Protein AF-A0A424P021-F1 (afdb_monomer)

Radius of gyration: 41.44 Å; Cα contacts (8 Å, |Δi|>4): 75; chains: 1; bounding box: 106×102×75 Å

Solvent-accessible surface area (backbone atoms only — not comparable to full-atom values): 10926 Å² total; per-residue (Å²): 113,69,67,60,54,51,52,49,50,52,53,59,68,67,59,71,77,79,71,82,73,80,81,68,77,77,55,67,68,60,51,51,50,50,53,51,49,49,66,68,64,58,68,72,85,75,81,74,66,40,40,77,89,63,58,40,66,68,55,26,58,76,68,74,44,65,64,66,57,39,56,54,50,52,57,38,46,76,70,75,50,71,74,82,47,71,65,60,45,39,65,76,68,68,57,54,72,76,62,39,68,68,47,56,83,32,59,46,80,63,66,80,64,66,60,61,84,70,66,67,82,74,73,84,71,59,73,96,76,50,48,45,70,61,45,39,73,40,90,89,39,46,71,70,58,20,45,49,55,51,49,51,50,54,51,49,52,52,50,54,49,51,48,55,54,66,75,52,74,80,73,84,82,76,134

Mean predicted aligned error: 19.1 Å

Sequence (175 aa):
MVFVVGHFLLFFANQKQQDTTLLRPLPDELVANRDSLLQQSMNKDFIYPFNPNRLSARHAYRLGLPKSLVDTIQSRIAQERYFQTAQEFKEFAGIADQKWQEIMPLLRFPKWQTEQEKRSKRRKKQLNAATAKDLQAVYGIGPVLALGYCLIDKNSMAFWSEISYNTFGGLTRLP

Secondary structure (DSSP, 8-state):
-HHHHHHHHHHHHT-TT----TTPPPPHHHHHHHHHHHHHH--------B-GGG--HHHHHHTT--HHHHHHHHHHHHTT----SHHHHHHHHT--HHHHHHHGGGB---HHHHGGGG--------GGG--HHHHHTSTT--HHHHHHHHHHHHHHHHHHHHHHHHHT-S-----

pLDDT: mean 77.89, std 16.23, range [34.0, 96.5]

Foldseek 3Di:
DVVVVVVVVVVVVVPPDPPPPPDDDDPPVVVVVVVVVVVVPPPPPDDAQDALLQQDCVNCVVLVADSVLNVVSPVCVVVVHGDLDLVVSC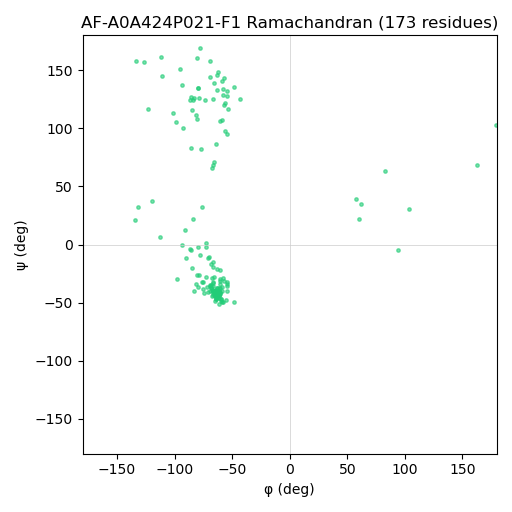VSSVDDPVSSVVNVVSHDDDPVSVVVPPPPPPPPDDQLPDALVNQVVDPPQDSVNSVVSNVVSVVVVVVVVVCVCVVPVDDDDDD

Structure (mmCIF, N/CA/C/O backbone):
data_AF-A0A424P021-F1
#
_entry.id   AF-A0A424P021-F1
#
loop_
_atom_site.group_PDB
_atom_site.id
_atom_site.type_symbol
_atom_site.label_atom_id
_atom_site.label_alt_id
_atom_site.label_comp_id
_atom_site.label_asym_id
_atom_site.label_entity_id
_atom_site.label_seq_id
_atom_site.pdbx_PDB_ins_code
_atom_site.Cartn_x
_atom_site.Cartn_y
_atom_site.Cartn_z
_atom_site.occupancy
_atom_site.B_iso_or_equiv
_atom_site.auth_seq_id
_atom_site.auth_comp_id
_atom_site.auth_asym_id
_atom_site.auth_atom_id
_atom_site.pdbx_PDB_model_num
ATOM 1 N N . MET A 1 1 ? -57.784 -59.424 7.621 1.00 57.25 1 MET A N 1
ATOM 2 C CA . MET A 1 1 ? -57.607 -59.011 9.033 1.00 57.25 1 MET A CA 1
ATOM 3 C C . MET A 1 1 ? -56.296 -59.509 9.646 1.00 57.25 1 MET A C 1
ATOM 5 O O . MET A 1 1 ? -55.598 -58.699 10.232 1.00 57.25 1 MET A O 1
ATOM 9 N N . VAL A 1 2 ? -55.888 -60.772 9.452 1.00 64.75 2 VAL A N 1
ATOM 10 C CA . VAL A 1 2 ? -54.649 -61.340 10.045 1.00 64.75 2 VAL A CA 1
ATOM 11 C C . VAL A 1 2 ? -53.350 -60.652 9.581 1.00 64.75 2 VAL A C 1
ATOM 13 O O . VAL A 1 2 ? -52.481 -60.373 10.400 1.00 64.75 2 VAL A O 1
ATOM 16 N N . PHE A 1 3 ? -53.236 -60.286 8.300 1.00 67.62 3 PHE A N 1
ATOM 17 C CA . PHE A 1 3 ? -52.044 -59.600 7.771 1.00 67.62 3 PHE A CA 1
ATOM 18 C C . PHE A 1 3 ? -51.838 -58.188 8.336 1.00 67.62 3 PHE A C 1
ATOM 20 O O . PHE A 1 3 ? -50.703 -57.775 8.550 1.00 67.62 3 PHE A O 1
ATOM 27 N N . VAL A 1 4 ? -52.922 -57.464 8.630 1.00 72.81 4 VAL A N 1
ATOM 28 C CA . VAL A 1 4 ? -52.849 -56.108 9.200 1.00 72.81 4 VAL A CA 1
ATOM 29 C C . VAL A 1 4 ? -52.378 -56.166 10.650 1.00 72.81 4 VAL A C 1
ATOM 31 O O . VAL A 1 4 ? -51.522 -55.382 11.041 1.00 72.81 4 VAL A O 1
ATOM 34 N N . VAL A 1 5 ? -52.868 -57.145 11.418 1.00 76.62 5 VAL A N 1
ATOM 35 C CA . VAL A 1 5 ? -52.438 -57.382 12.805 1.00 76.62 5 VAL A CA 1
ATOM 36 C C . VAL A 1 5 ? -50.978 -57.837 12.853 1.00 76.62 5 VAL A C 1
ATOM 38 O O . VAL A 1 5 ? -50.222 -57.349 13.684 1.00 76.62 5 VAL A O 1
ATOM 41 N N . GLY A 1 6 ? -50.547 -58.695 11.921 1.00 75.12 6 GLY A N 1
ATOM 42 C CA . GLY A 1 6 ? -49.142 -59.094 11.793 1.00 75.12 6 GLY A CA 1
ATOM 43 C C . GLY A 1 6 ? -48.216 -57.917 11.470 1.00 75.12 6 GLY A C 1
ATOM 44 O O . GLY A 1 6 ? -47.173 -57.767 12.101 1.00 75.12 6 GLY A O 1
ATOM 45 N N . HIS A 1 7 ? -48.622 -57.032 10.554 1.00 70.56 7 HIS A N 1
ATOM 46 C CA . HIS A 1 7 ? -47.853 -55.828 10.228 1.00 70.56 7 HIS A CA 1
ATOM 47 C C . HIS A 1 7 ? -47.811 -54.836 11.400 1.00 70.56 7 HIS A C 1
ATOM 49 O O . HIS A 1 7 ? -46.780 -54.217 11.645 1.00 70.56 7 HIS A O 1
ATOM 55 N N . PHE A 1 8 ? -48.903 -54.732 12.166 1.00 76.06 8 PHE A N 1
ATOM 56 C CA . PHE A 1 8 ? -48.953 -53.946 13.400 1.00 76.06 8 PHE A CA 1
ATOM 57 C C . PHE A 1 8 ? -48.021 -54.515 14.476 1.00 76.06 8 PHE A C 1
ATOM 59 O O . PHE A 1 8 ? -47.268 -53.771 15.092 1.00 76.06 8 PHE A O 1
ATOM 66 N N . LEU A 1 9 ? -48.012 -55.834 14.677 1.00 76.19 9 LEU A N 1
ATOM 67 C CA . LEU A 1 9 ? -47.133 -56.489 15.648 1.00 76.19 9 LEU A CA 1
ATOM 68 C C . LEU A 1 9 ? -45.657 -56.377 15.258 1.00 76.19 9 LEU A C 1
ATOM 70 O O . LEU A 1 9 ? -44.831 -56.125 16.128 1.00 76.19 9 LEU A O 1
ATOM 74 N N . LEU A 1 10 ? -45.319 -56.491 13.969 1.00 72.50 10 LEU A N 1
ATOM 75 C CA . LEU A 1 10 ? -43.957 -56.249 13.480 1.00 72.50 10 LEU A CA 1
ATOM 76 C C . LEU A 1 10 ? -43.547 -54.783 13.638 1.00 72.50 10 LEU A C 1
ATOM 78 O O . LEU A 1 10 ? -42.422 -54.507 14.044 1.00 72.50 10 LEU A O 1
ATOM 82 N N . PHE A 1 11 ? -44.460 -53.848 13.377 1.00 75.12 11 PHE A N 1
ATOM 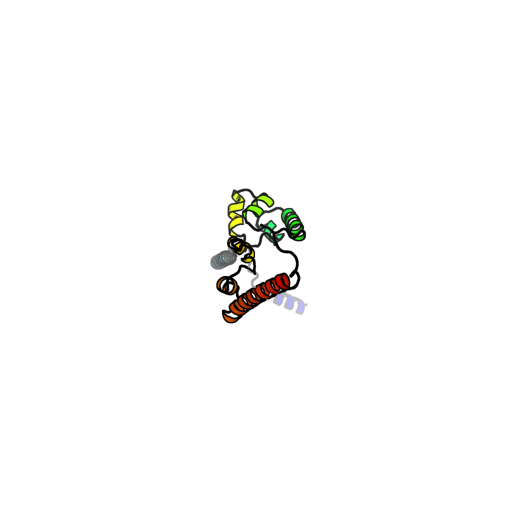83 C CA . PHE A 1 11 ? -44.220 -52.423 13.585 1.00 75.12 11 PHE A CA 1
ATOM 84 C C . PHE A 1 11 ? -43.949 -52.104 15.064 1.00 75.12 11 PHE A C 1
ATOM 86 O O . PHE A 1 11 ? -42.983 -51.413 15.366 1.00 75.12 11 PHE A O 1
ATOM 93 N N . PHE A 1 12 ? -44.727 -52.666 15.997 1.00 69.50 12 PHE A N 1
ATOM 94 C CA . PHE A 1 12 ? -44.524 -52.470 17.438 1.00 69.50 12 PHE A CA 1
ATOM 95 C C . PHE A 1 12 ? -43.342 -53.264 18.016 1.00 69.50 12 PHE A C 1
ATOM 97 O O . PHE A 1 12 ? -42.668 -52.773 18.916 1.00 69.50 12 PHE A O 1
ATOM 104 N N . ALA A 1 13 ? -43.031 -54.451 17.492 1.00 69.75 13 ALA A N 1
ATOM 105 C CA . ALA A 1 13 ? -41.835 -55.199 17.889 1.00 69.75 13 ALA A CA 1
ATOM 106 C C . ALA A 1 13 ? -40.539 -54.497 17.440 1.00 69.75 13 ALA A C 1
ATOM 108 O O . ALA A 1 13 ? -39.518 -54.607 18.116 1.00 69.75 13 ALA A O 1
ATOM 109 N N . ASN A 1 14 ? -40.596 -53.741 16.336 1.00 61.72 14 ASN A N 1
ATOM 110 C CA . ASN A 1 14 ? -39.493 -52.925 15.821 1.00 61.72 14 ASN A CA 1
ATOM 111 C C . ASN A 1 14 ? -39.430 -51.515 16.457 1.00 61.72 14 ASN A C 1
ATOM 113 O O . ASN A 1 14 ? -38.484 -50.772 16.237 1.00 61.72 14 ASN A O 1
ATOM 117 N N . GLN A 1 15 ? -40.394 -51.148 17.308 1.00 59.38 15 GLN A N 1
ATOM 118 C CA . GLN A 1 15 ? -40.391 -49.901 18.094 1.00 59.38 15 GLN A CA 1
ATOM 119 C C . GLN A 1 15 ? -39.578 -50.025 19.399 1.00 59.38 15 GLN A C 1
ATOM 121 O O . GLN A 1 15 ? -39.806 -49.287 20.360 1.00 59.38 15 GLN A O 1
ATOM 126 N N . LYS A 1 16 ? -38.633 -50.972 19.489 1.00 55.97 16 LYS A N 1
ATOM 127 C CA . LYS A 1 16 ? -37.748 -51.067 20.653 1.00 55.97 16 LYS A CA 1
ATOM 128 C C . LYS A 1 16 ? -36.558 -50.120 20.463 1.00 55.97 16 LYS A C 1
ATOM 130 O O . LYS A 1 16 ? -35.737 -50.330 19.581 1.00 55.97 16 LYS A O 1
ATOM 135 N N . GLN A 1 17 ? -36.496 -49.127 21.356 1.00 57.41 17 GLN A N 1
ATOM 136 C CA . GLN A 1 17 ? -35.503 -48.050 21.508 1.00 57.41 17 GLN A CA 1
ATOM 137 C C . GLN A 1 17 ? -35.677 -46.818 20.609 1.00 57.41 17 GLN A C 1
ATOM 139 O O . GLN A 1 17 ? -34.770 -46.404 19.895 1.00 57.41 17 GLN A O 1
ATOM 144 N N . GLN A 1 18 ? -36.793 -46.112 20.781 1.00 48.47 18 GLN A N 1
ATOM 145 C CA . GLN A 1 18 ? -36.673 -44.659 20.901 1.00 48.47 18 GLN A CA 1
ATOM 146 C C . GLN A 1 18 ? -36.391 -44.347 22.369 1.00 48.47 18 GLN A C 1
ATOM 148 O O . GLN A 1 18 ? -37.304 -44.081 23.148 1.00 48.47 18 GLN A O 1
ATOM 153 N N . ASP A 1 19 ? -35.119 -44.449 22.764 1.00 52.53 19 ASP A N 1
ATOM 154 C CA . ASP A 1 19 ? -34.691 -43.858 24.026 1.00 52.53 19 ASP A CA 1
ATOM 155 C C . ASP A 1 19 ? -35.048 -42.371 23.959 1.00 52.53 19 ASP A C 1
ATOM 157 O O . ASP A 1 19 ? -34.640 -41.641 23.053 1.00 52.53 19 ASP A O 1
ATOM 161 N N . THR A 1 20 ? -35.850 -41.918 24.916 1.00 53.28 20 THR A N 1
ATOM 162 C CA . THR A 1 20 ? -36.103 -40.509 25.203 1.00 53.28 20 THR A CA 1
ATOM 163 C C . THR A 1 20 ? -34.806 -39.871 25.706 1.00 53.28 20 THR A C 1
ATOM 165 O O . THR A 1 20 ? -34.653 -39.549 26.878 1.00 53.28 20 THR A O 1
ATOM 168 N N . THR A 1 21 ? -33.835 -39.698 24.812 1.00 53.44 21 THR A N 1
ATOM 169 C CA . THR A 1 21 ? -32.571 -38.971 25.005 1.00 53.44 21 THR A CA 1
ATOM 170 C C . THR A 1 21 ? -32.781 -37.456 24.956 1.00 53.44 21 THR A C 1
ATOM 172 O O . THR A 1 21 ? -31.923 -36.705 24.504 1.00 53.44 21 THR A O 1
ATOM 175 N N . LEU A 1 22 ? -33.936 -36.971 25.401 1.00 54.78 22 LEU A N 1
ATOM 176 C CA . LEU A 1 22 ? -34.172 -35.544 25.547 1.00 54.78 22 LEU A CA 1
ATOM 177 C C . LEU A 1 22 ? -33.799 -35.193 26.988 1.00 54.78 22 LEU A C 1
ATOM 179 O O . LEU A 1 22 ? -34.586 -35.453 27.889 1.00 54.78 22 LEU A O 1
ATOM 183 N N . LEU A 1 23 ? -32.590 -34.631 27.163 1.00 61.16 23 LEU A N 1
ATOM 184 C CA . LEU A 1 23 ? -31.944 -34.157 28.409 1.00 61.16 23 LEU A CA 1
ATOM 185 C C . LEU A 1 23 ? -30.843 -35.047 29.031 1.00 61.16 23 LEU A C 1
ATOM 187 O O . LEU A 1 23 ? -30.622 -34.983 30.239 1.00 61.16 23 LEU A O 1
ATOM 191 N N . ARG A 1 24 ? -30.070 -35.817 28.251 1.00 67.44 24 ARG A N 1
ATOM 192 C CA . ARG A 1 24 ? -28.712 -36.170 28.719 1.00 67.44 24 ARG A CA 1
ATOM 193 C C . ARG A 1 24 ? -27.764 -35.011 28.385 1.00 67.44 24 ARG A C 1
ATOM 195 O O . ARG A 1 24 ? -27.749 -34.603 27.221 1.00 67.44 24 ARG A O 1
ATOM 202 N N . PRO A 1 25 ? -27.007 -34.460 29.356 1.00 72.50 25 PRO A N 1
ATOM 203 C CA . PRO A 1 25 ? -25.930 -33.537 29.030 1.00 72.50 25 PRO A CA 1
ATOM 204 C C . PRO A 1 25 ? -24.956 -34.243 28.084 1.00 72.50 25 PRO A C 1
ATOM 206 O O . PRO A 1 25 ? -24.762 -35.459 28.171 1.00 72.50 25 PRO A O 1
ATOM 209 N N . LEU A 1 26 ? -24.413 -33.484 27.133 1.00 80.56 26 LEU A N 1
ATOM 210 C CA . LEU A 1 26 ? -23.446 -34.007 26.177 1.00 80.56 26 LEU A CA 1
ATOM 211 C C . LEU A 1 26 ? -22.288 -34.653 26.967 1.00 80.56 26 LEU A C 1
ATOM 213 O O . LEU A 1 26 ? -21.807 -34.014 27.900 1.00 80.56 26 LEU A O 1
ATOM 217 N N . PRO A 1 27 ? -21.851 -35.881 26.631 1.00 88.56 27 PRO A N 1
ATOM 218 C CA . PRO A 1 27 ? -20.701 -36.511 27.270 1.00 88.56 27 PRO A CA 1
ATOM 219 C C . PRO A 1 27 ? -19.501 -35.563 27.320 1.00 88.56 27 PRO A C 1
ATOM 221 O O . PRO A 1 27 ? -19.183 -34.937 26.305 1.00 88.56 27 PRO A O 1
ATOM 224 N N . ASP A 1 28 ? -18.822 -35.495 28.465 1.00 88.94 28 ASP A N 1
ATOM 225 C CA . ASP A 1 28 ? -17.702 -34.569 28.689 1.00 88.94 28 ASP A CA 1
ATOM 226 C C . ASP A 1 28 ? -16.605 -34.718 27.624 1.00 88.94 28 ASP A C 1
ATOM 228 O O . ASP A 1 28 ? -16.029 -33.732 27.174 1.00 88.94 28 ASP A O 1
ATOM 232 N N . GLU A 1 29 ? -16.381 -35.939 27.133 1.00 88.56 29 GLU A N 1
ATOM 233 C CA . GLU A 1 29 ? -15.449 -36.227 26.038 1.00 88.56 29 GLU A CA 1
ATOM 234 C C . GLU A 1 29 ? -15.847 -35.543 24.721 1.00 88.56 29 GLU A C 1
ATOM 236 O O . GLU A 1 29 ? -14.996 -35.030 23.996 1.00 88.56 29 GLU A O 1
ATOM 241 N N . LEU A 1 30 ? -17.142 -35.501 24.397 1.00 86.62 30 LEU A N 1
ATOM 242 C CA . LEU A 1 30 ? -17.636 -34.835 23.189 1.00 86.62 30 LEU A CA 1
ATOM 243 C C . LEU A 1 30 ? -17.554 -33.313 23.318 1.00 86.62 30 LEU A C 1
ATOM 245 O O . LEU A 1 30 ? -17.234 -32.641 22.336 1.00 86.62 30 LEU A O 1
ATOM 249 N N . VAL A 1 31 ? -17.802 -32.776 24.516 1.00 89.25 31 VAL A N 1
ATOM 250 C CA . VAL A 1 31 ? -17.616 -31.346 24.804 1.00 89.25 31 VAL A CA 1
ATOM 251 C C . VAL A 1 31 ? -16.138 -30.976 24.683 1.00 89.25 31 VAL A C 1
ATOM 253 O O . VAL A 1 31 ? -15.806 -30.064 23.932 1.00 89.25 31 VAL A O 1
ATOM 256 N N . ALA A 1 32 ? -15.242 -31.745 25.303 1.00 92.00 32 ALA A N 1
ATOM 257 C CA . ALA A 1 32 ? -13.800 -31.523 25.234 1.00 92.00 32 ALA A CA 1
ATOM 258 C C . ALA A 1 32 ? -13.254 -31.618 23.799 1.00 92.00 32 ALA A C 1
ATOM 260 O O . ALA A 1 32 ? -12.444 -30.789 23.388 1.00 92.00 32 ALA A O 1
ATOM 261 N N . ASN A 1 33 ? -13.729 -32.584 23.006 1.00 91.50 33 ASN A N 1
ATOM 262 C CA . ASN A 1 33 ? -13.355 -32.705 21.596 1.00 91.50 33 ASN A CA 1
ATOM 263 C C . ASN A 1 33 ? -13.852 -31.515 20.768 1.00 91.50 33 ASN A C 1
ATOM 265 O O . ASN A 1 33 ? -13.103 -30.977 19.953 1.00 91.50 33 ASN A O 1
ATOM 269 N N . ARG A 1 34 ? -15.096 -31.071 20.985 1.00 86.94 34 ARG A N 1
ATOM 270 C CA . ARG A 1 34 ? -15.633 -29.866 20.340 1.00 86.94 34 ARG A CA 1
ATOM 271 C C . ARG A 1 34 ? -14.791 -28.643 20.692 1.00 86.94 34 ARG A C 1
ATOM 273 O O . ARG A 1 34 ? -14.435 -27.883 19.796 1.00 86.94 34 ARG A O 1
ATOM 280 N N . ASP A 1 35 ? -14.472 -28.466 21.967 1.00 87.81 35 ASP A N 1
ATOM 281 C CA . ASP A 1 35 ? -13.718 -27.315 22.451 1.00 87.81 35 ASP A CA 1
ATOM 282 C C . ASP A 1 35 ? -12.279 -27.331 21.925 1.00 87.81 35 ASP A C 1
ATOM 284 O O . ASP A 1 35 ? -11.787 -26.301 21.468 1.00 87.81 35 ASP A O 1
ATOM 288 N N . SER A 1 36 ? -11.640 -28.505 21.873 1.00 88.50 36 SER A N 1
ATOM 289 C CA . SER A 1 36 ? -10.319 -28.699 21.264 1.00 88.50 36 SER A CA 1
ATOM 290 C C . SER A 1 36 ? -10.319 -28.357 19.771 1.00 88.50 36 SER A C 1
ATOM 292 O O . SER A 1 36 ? -9.467 -27.593 19.310 1.00 88.50 36 SER A O 1
ATOM 294 N N . LEU A 1 37 ? -11.319 -28.836 19.022 1.00 84.75 37 LEU A N 1
ATOM 295 C CA . LEU A 1 37 ? -11.471 -28.524 17.601 1.00 84.75 37 LEU A CA 1
ATOM 296 C C . LEU A 1 37 ? -11.742 -27.041 17.371 1.00 84.75 37 LEU A C 1
ATOM 298 O O . LEU A 1 37 ? -11.170 -26.470 16.449 1.00 84.75 37 LEU A O 1
ATOM 302 N N . LEU A 1 38 ? -12.558 -26.400 18.213 1.00 83.12 38 LEU A N 1
ATOM 303 C CA . LEU A 1 38 ? -12.784 -24.957 18.155 1.00 83.12 38 LEU A CA 1
ATOM 304 C C . LEU A 1 38 ? -11.484 -24.192 18.407 1.00 83.12 38 LEU A C 1
ATOM 306 O O . LEU A 1 38 ? -11.184 -23.262 17.665 1.00 83.12 38 LEU A O 1
ATOM 310 N N . GLN A 1 39 ? -10.680 -24.614 19.385 1.00 80.19 39 GLN A N 1
ATOM 311 C CA . GLN A 1 39 ? -9.372 -24.022 19.677 1.00 80.19 39 GLN A CA 1
ATOM 312 C C . GLN A 1 39 ? -8.387 -24.174 18.511 1.00 80.19 39 GLN A C 1
ATOM 314 O O . GLN A 1 39 ? -7.636 -23.244 18.221 1.00 80.19 39 GLN A O 1
ATOM 319 N N . GLN A 1 40 ? -8.420 -25.310 17.810 1.00 75.56 40 GLN A N 1
ATOM 320 C CA . GLN A 1 40 ? -7.613 -25.557 16.612 1.00 75.56 40 GLN A CA 1
ATOM 321 C C . GLN A 1 40 ? -8.156 -24.836 15.367 1.00 75.56 40 GLN A C 1
ATOM 323 O O . GLN A 1 40 ? -7.378 -24.430 14.506 1.00 75.56 40 GLN A O 1
ATOM 328 N N . SER A 1 41 ? -9.477 -24.653 15.263 1.00 65.06 41 SER A N 1
ATOM 329 C CA . SER A 1 41 ? -10.147 -24.022 14.119 1.00 65.06 41 SER A CA 1
ATOM 330 C C . SER A 1 41 ? -10.225 -22.504 14.209 1.00 65.06 41 SER A C 1
ATOM 332 O O . SER A 1 41 ? -10.692 -21.871 13.261 1.00 65.06 41 SER A O 1
ATOM 334 N N . MET A 1 42 ? -9.765 -21.903 15.313 1.00 62.12 42 MET A N 1
ATOM 335 C CA . MET A 1 42 ? -9.445 -20.477 15.375 1.00 62.12 42 MET A CA 1
ATOM 336 C C . MET A 1 42 ? -8.233 -20.222 14.472 1.00 62.12 42 MET A C 1
ATOM 338 O O . MET A 1 42 ? -7.132 -19.919 14.931 1.00 62.12 42 MET A O 1
ATOM 342 N N . ASN A 1 43 ? -8.430 -20.366 13.160 1.00 62.94 43 ASN A N 1
ATOM 343 C CA . ASN A 1 43 ? -7.553 -19.806 12.153 1.00 62.94 43 ASN A CA 1
ATOM 344 C C . ASN A 1 43 ? -7.507 -18.317 12.453 1.00 62.94 43 ASN A C 1
ATOM 346 O O . ASN A 1 43 ? -8.433 -17.575 12.136 1.00 62.94 43 ASN A O 1
ATOM 350 N N . LYS A 1 44 ? -6.458 -17.903 13.160 1.00 66.00 44 LYS A N 1
ATOM 351 C CA . LYS A 1 44 ? -6.233 -16.509 13.494 1.00 66.00 44 LYS A CA 1
ATOM 352 C C . LYS A 1 44 ? -6.273 -15.756 12.175 1.00 66.00 44 LYS A C 1
ATOM 354 O O . LYS A 1 44 ? -5.473 -16.043 11.288 1.00 66.00 44 LYS A O 1
ATOM 359 N N . ASP A 1 45 ? -7.242 -14.861 12.022 1.00 69.75 45 ASP A N 1
ATOM 360 C CA . ASP A 1 45 ? -7.463 -14.136 10.777 1.00 69.75 45 ASP A CA 1
ATOM 361 C C . ASP A 1 45 ? -6.255 -13.242 10.479 1.00 69.75 45 ASP A C 1
ATOM 363 O O . ASP A 1 45 ? -6.215 -12.059 10.815 1.00 69.75 45 ASP A O 1
ATOM 367 N N . PHE A 1 46 ? -5.237 -13.793 9.820 1.00 79.75 46 PHE A N 1
ATOM 368 C CA . PHE A 1 46 ? -4.025 -13.061 9.487 1.00 79.75 46 PHE A CA 1
ATOM 369 C C . PHE A 1 46 ? -4.321 -12.080 8.356 1.00 79.75 46 PHE A C 1
ATOM 371 O O . PHE A 1 46 ? -4.848 -12.441 7.295 1.00 79.75 46 PHE A O 1
ATOM 378 N N . ILE A 1 47 ? -4.036 -10.799 8.585 1.00 86.62 47 ILE A N 1
ATOM 379 C CA . ILE A 1 47 ? -4.026 -9.806 7.514 1.00 86.62 47 ILE A CA 1
ATOM 380 C C . ILE A 1 47 ? -2.674 -9.935 6.826 1.00 86.62 47 ILE A C 1
ATOM 382 O O . ILE A 1 47 ? -1.636 -9.648 7.415 1.00 86.62 47 ILE A O 1
ATOM 386 N N . TYR A 1 48 ? -2.684 -10.420 5.586 1.00 88.62 48 TYR A N 1
ATOM 387 C CA . TYR A 1 48 ? -1.454 -10.517 4.816 1.00 88.62 48 TYR A CA 1
ATOM 388 C C . TYR A 1 48 ? -0.943 -9.123 4.452 1.00 88.62 48 TYR A C 1
ATOM 390 O O . TYR A 1 48 ? -1.748 -8.243 4.127 1.00 88.62 48 TYR A O 1
ATOM 39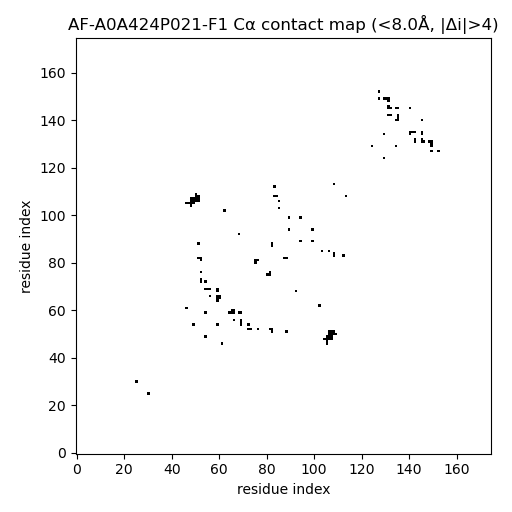8 N N . PRO A 1 49 ? 0.385 -8.931 4.443 1.00 92.19 49 PRO A N 1
ATOM 399 C CA . PRO A 1 49 ? 0.961 -7.683 3.993 1.00 92.19 49 PRO A CA 1
ATOM 400 C C . PRO A 1 49 ? 0.562 -7.373 2.544 1.00 92.19 49 PRO A C 1
ATOM 402 O O . PRO A 1 49 ? 0.528 -8.269 1.696 1.00 92.19 49 PRO A O 1
ATOM 405 N N . PHE A 1 50 ? 0.280 -6.108 2.247 1.00 93.50 50 PHE A N 1
ATOM 406 C CA . PHE A 1 50 ? -0.285 -5.671 0.973 1.00 93.50 50 PHE A CA 1
ATOM 407 C C . PHE A 1 50 ? 0.455 -4.457 0.408 1.00 93.50 50 PHE A C 1
ATOM 409 O O . PHE A 1 50 ? 1.114 -3.703 1.119 1.00 93.50 50 PHE A O 1
ATOM 416 N N . ASN A 1 51 ? 0.332 -4.264 -0.904 1.00 94.44 51 ASN A N 1
ATOM 417 C CA . ASN A 1 51 ? 0.832 -3.068 -1.572 1.00 94.44 51 ASN A CA 1
ATOM 418 C C . ASN A 1 51 ? -0.248 -1.970 -1.513 1.00 94.44 51 ASN A C 1
ATOM 420 O O . ASN A 1 51 ? -1.360 -2.227 -1.985 1.00 94.44 51 ASN A O 1
ATOM 424 N N . PRO A 1 52 ? 0.040 -0.762 -0.989 1.00 94.38 52 PRO A N 1
ATOM 425 C CA . PRO A 1 52 ? -0.940 0.326 -0.903 1.00 94.38 52 PRO A CA 1
ATOM 426 C C . PRO A 1 52 ? -1.477 0.769 -2.271 1.00 94.38 52 PRO A C 1
ATOM 428 O O . PRO A 1 52 ? -2.656 1.091 -2.389 1.00 94.38 52 PRO A O 1
ATOM 431 N N . ASN A 1 53 ? -0.670 0.672 -3.334 1.00 95.00 53 ASN A N 1
ATOM 432 C CA . ASN A 1 53 ? -1.105 0.907 -4.718 1.00 95.00 53 ASN A CA 1
ATOM 433 C C . ASN A 1 53 ? -1.997 -0.224 -5.272 1.00 95.00 53 ASN A C 1
ATOM 435 O O . ASN A 1 53 ? -2.367 -0.219 -6.437 1.00 95.00 53 ASN A O 1
ATOM 439 N N . ARG A 1 54 ? -2.305 -1.257 -4.485 1.00 93.81 54 ARG A N 1
ATOM 440 C CA . ARG A 1 54 ? -3.208 -2.359 -4.855 1.00 93.81 54 ARG A CA 1
ATOM 441 C C . ARG A 1 54 ? -4.227 -2.615 -3.743 1.00 93.81 54 ARG A C 1
ATOM 443 O O . ARG A 1 54 ? -4.624 -3.760 -3.503 1.00 93.81 54 ARG A O 1
ATOM 450 N N . LEU A 1 55 ? -4.621 -1.558 -3.027 1.00 94.38 55 LEU A N 1
ATOM 451 C CA . LEU A 1 55 ? -5.658 -1.644 -2.004 1.00 94.38 55 LEU A CA 1
ATOM 452 C C . LEU A 1 55 ? -6.953 -2.169 -2.647 1.00 94.38 55 LEU A C 1
ATOM 454 O O . LEU A 1 55 ? -7.394 -1.672 -3.677 1.00 94.38 55 LEU A O 1
ATOM 458 N N . SER A 1 56 ? -7.540 -3.207 -2.052 1.00 93.69 56 SER A N 1
ATOM 459 C CA . SER A 1 56 ? -8.784 -3.822 -2.528 1.00 93.69 56 SER A CA 1
ATOM 460 C C . SER A 1 56 ? -9.903 -3.544 -1.533 1.00 93.69 56 SER A C 1
ATOM 462 O O . SER A 1 56 ? -9.626 -3.284 -0.360 1.00 93.69 56 SER A O 1
ATOM 464 N N . ALA A 1 57 ? -11.162 -3.682 -1.955 1.00 94.06 57 ALA A N 1
ATOM 465 C CA . ALA A 1 57 ? -12.311 -3.561 -1.053 1.00 94.06 57 ALA A CA 1
ATOM 466 C C . ALA A 1 57 ? -12.202 -4.501 0.162 1.00 94.06 57 ALA A C 1
ATOM 468 O O . ALA A 1 57 ? -12.534 -4.111 1.278 1.00 94.06 57 ALA A O 1
ATOM 469 N N . ARG A 1 58 ? -11.648 -5.708 -0.026 1.00 92.75 58 ARG A N 1
ATOM 470 C CA . ARG A 1 58 ? -11.387 -6.655 1.067 1.00 92.75 58 ARG A CA 1
ATOM 471 C C . ARG A 1 58 ? -10.317 -6.148 2.035 1.00 92.75 58 ARG A C 1
ATOM 473 O O . ARG A 1 58 ? -10.467 -6.334 3.237 1.00 92.75 58 ARG A O 1
ATOM 480 N N . HIS A 1 59 ? -9.247 -5.522 1.539 1.00 93.31 59 HIS A N 1
ATOM 481 C CA . HIS A 1 59 ? -8.237 -4.898 2.403 1.00 93.31 59 HIS A CA 1
ATOM 482 C C . HIS A 1 59 ? -8.853 -3.743 3.200 1.00 93.31 59 HIS A C 1
ATOM 484 O O . HIS A 1 59 ? -8.691 -3.697 4.413 1.00 93.31 59 HIS A O 1
ATOM 490 N N . ALA A 1 60 ? -9.615 -2.867 2.538 1.00 93.25 60 ALA A N 1
ATOM 491 C CA . ALA A 1 60 ? -10.275 -1.743 3.192 1.00 93.25 60 ALA A CA 1
ATOM 492 C C . ALA A 1 60 ? -11.249 -2.206 4.287 1.00 93.25 60 ALA A C 1
ATOM 494 O O . ALA A 1 60 ? -11.161 -1.729 5.413 1.00 93.25 60 ALA A O 1
ATOM 495 N N . TYR A 1 61 ? -12.091 -3.203 3.996 1.00 93.12 61 TYR A N 1
ATOM 496 C CA . TYR A 1 61 ? -13.006 -3.791 4.975 1.00 93.12 61 TYR A CA 1
ATOM 497 C C . TYR A 1 61 ? -12.267 -4.355 6.197 1.00 93.12 61 TYR A C 1
ATOM 499 O O . TYR A 1 61 ? -12.591 -4.003 7.327 1.00 93.12 61 TYR A O 1
ATOM 507 N N . ARG A 1 62 ? -11.221 -5.166 5.982 1.00 91.31 62 ARG A N 1
ATOM 508 C CA . ARG A 1 62 ? -10.453 -5.781 7.082 1.00 91.31 62 ARG A CA 1
ATOM 509 C C . ARG A 1 62 ? -9.681 -4.774 7.935 1.00 91.31 62 ARG A C 1
ATOM 511 O O . ARG A 1 62 ? -9.438 -5.050 9.101 1.00 91.31 62 ARG A O 1
ATOM 518 N N . LEU A 1 63 ? -9.291 -3.636 7.365 1.00 91.69 63 LEU A N 1
ATOM 519 C CA . LEU A 1 63 ? -8.569 -2.567 8.065 1.00 91.69 63 LEU A CA 1
ATOM 520 C C . LEU A 1 63 ? -9.512 -1.490 8.635 1.00 91.69 63 LEU A C 1
ATOM 522 O O . 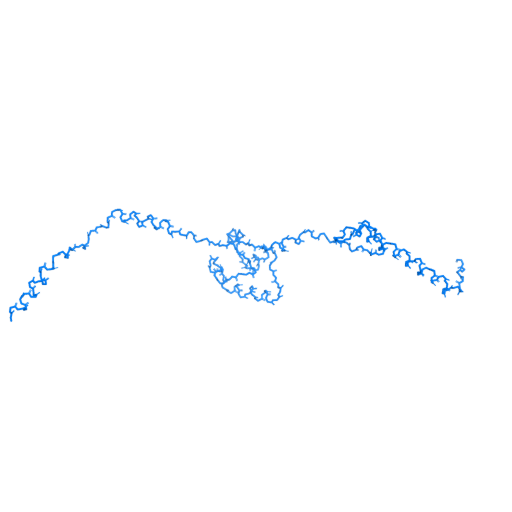LEU A 1 63 ? -9.055 -0.511 9.226 1.00 91.69 63 LEU A O 1
ATOM 526 N N . GLY A 1 64 ? -10.828 -1.624 8.432 1.00 91.62 64 GLY A N 1
ATOM 527 C CA . GLY A 1 64 ? -11.810 -0.603 8.797 1.00 91.62 64 GLY A CA 1
ATOM 528 C C . GLY A 1 64 ? -11.532 0.745 8.122 1.00 91.62 64 GLY A C 1
ATOM 529 O O . GLY A 1 64 ? -11.617 1.787 8.774 1.00 91.62 64 GLY A O 1
ATOM 530 N N . LEU A 1 65 ? -11.111 0.715 6.858 1.00 92.25 65 LEU A N 1
ATOM 531 C CA . LEU A 1 65 ? -10.930 1.884 6.000 1.00 92.25 65 LEU A CA 1
ATOM 532 C C . LEU A 1 65 ? -1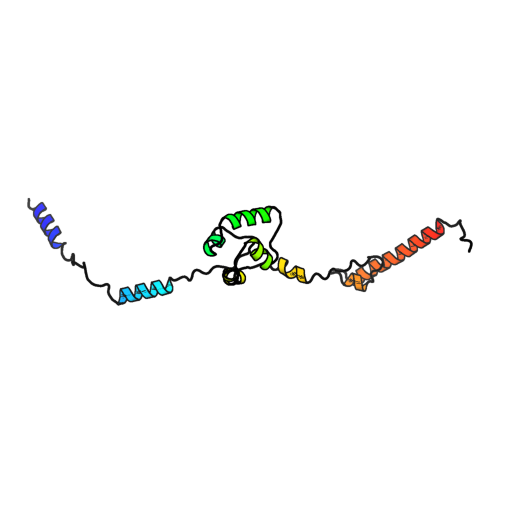2.189 2.095 5.144 1.00 92.25 65 LEU A C 1
ATOM 534 O O . LEU A 1 65 ? -12.869 1.123 4.799 1.00 92.25 65 LEU A O 1
ATOM 538 N N . PRO A 1 66 ? -12.506 3.342 4.760 1.00 93.88 66 PRO A N 1
ATOM 539 C CA . PRO A 1 66 ? -13.675 3.614 3.938 1.00 93.88 66 PRO A CA 1
ATOM 540 C C . PRO A 1 66 ? -13.522 2.988 2.549 1.00 93.88 66 PRO A C 1
ATOM 542 O O . PRO A 1 66 ? -12.461 3.060 1.931 1.00 93.88 66 PRO A O 1
ATOM 545 N N . LYS A 1 67 ? -14.604 2.398 2.027 1.00 93.69 67 LYS A N 1
ATOM 546 C CA . LYS A 1 67 ? -14.607 1.786 0.687 1.00 93.69 67 LYS A CA 1
ATOM 547 C C . LYS A 1 67 ? -14.246 2.801 -0.405 1.00 93.69 67 LYS A C 1
ATOM 549 O O . LYS A 1 67 ? -13.508 2.448 -1.316 1.00 93.69 67 LYS A O 1
ATOM 554 N N . SER A 1 68 ? -14.689 4.052 -0.262 1.00 95.12 68 SER A N 1
ATOM 555 C CA . SER 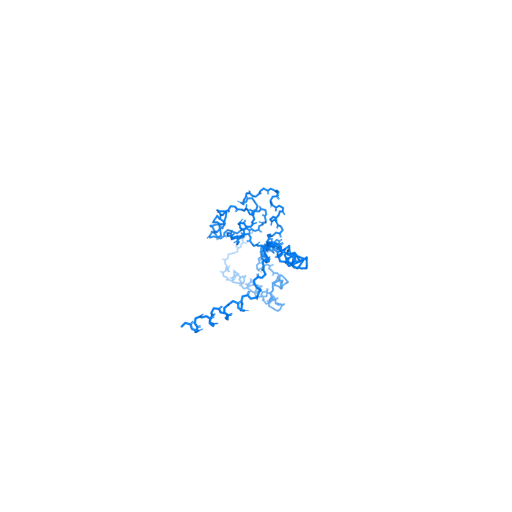A 1 68 ? -14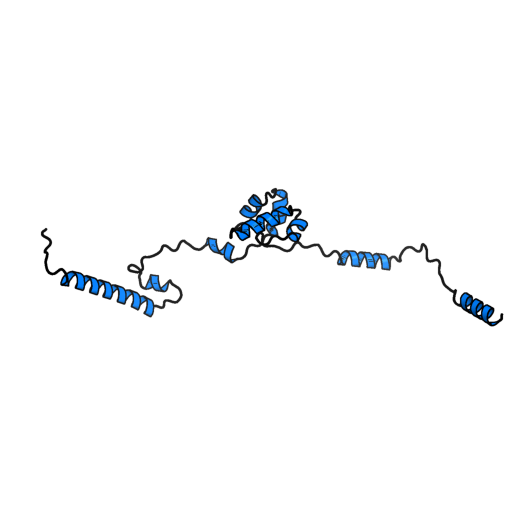.390 5.148 -1.196 1.00 95.12 68 SER A CA 1
ATOM 556 C C . SER A 1 68 ? -12.892 5.411 -1.368 1.00 95.12 68 SER A C 1
ATOM 558 O O . SER A 1 68 ? -12.470 5.811 -2.447 1.00 95.12 68 SER A O 1
ATOM 560 N N . LEU A 1 69 ? -12.064 5.127 -0.353 1.00 95.75 69 LEU A N 1
ATOM 561 C CA . LEU A 1 69 ? -10.609 5.258 -0.459 1.00 95.75 69 LEU A CA 1
ATOM 562 C C . LEU A 1 69 ? -10.036 4.353 -1.558 1.00 95.75 69 LEU A C 1
ATOM 564 O O . LEU A 1 69 ? -9.074 4.732 -2.221 1.00 95.75 69 LEU A O 1
ATOM 568 N N . VAL A 1 70 ? -10.627 3.173 -1.771 1.00 96.38 70 VAL A N 1
ATOM 569 C CA . VAL A 1 70 ? -10.197 2.247 -2.827 1.00 96.38 70 VAL A CA 1
ATOM 570 C C . VAL A 1 70 ? -10.391 2.882 -4.202 1.00 96.38 70 VAL A C 1
ATOM 572 O O . VAL A 1 70 ? -9.470 2.848 -5.017 1.00 96.38 70 VAL A O 1
ATOM 575 N N . ASP A 1 71 ? -11.538 3.517 -4.427 1.00 96.19 71 ASP A N 1
ATOM 576 C CA . ASP A 1 71 ? -11.873 4.159 -5.700 1.00 96.19 71 ASP A CA 1
ATOM 577 C C . ASP A 1 71 ? -10.966 5.375 -5.963 1.00 96.19 71 ASP A C 1
ATOM 579 O O . ASP A 1 71 ? -10.459 5.565 -7.075 1.00 96.19 71 ASP A O 1
ATOM 583 N N . THR A 1 72 ? -10.661 6.163 -4.924 1.00 96.25 72 THR A N 1
ATOM 584 C CA . THR A 1 72 ? -9.729 7.297 -5.030 1.00 96.25 72 THR A CA 1
ATOM 585 C C . THR A 1 72 ? -8.306 6.833 -5.357 1.00 96.25 72 THR A C 1
ATOM 587 O O . THR A 1 72 ? -7.630 7.435 -6.193 1.00 96.25 72 THR A O 1
ATOM 590 N N . ILE A 1 73 ? -7.841 5.741 -4.740 1.00 96.38 73 ILE A N 1
ATOM 591 C CA . ILE A 1 73 ? -6.521 5.161 -5.029 1.00 96.38 73 ILE A CA 1
ATOM 592 C C . ILE A 1 73 ? -6.465 4.634 -6.465 1.00 96.38 73 ILE A C 1
ATOM 594 O O . ILE A 1 73 ? -5.490 4.894 -7.167 1.00 96.38 73 ILE A O 1
ATOM 598 N N . GLN A 1 74 ? -7.505 3.937 -6.926 1.00 95.69 74 GLN A N 1
ATOM 599 C CA . GLN A 1 74 ? -7.580 3.455 -8.308 1.00 95.69 74 GLN A CA 1
ATOM 600 C C . GLN A 1 74 ? -7.540 4.610 -9.312 1.00 95.69 74 GLN A C 1
ATOM 602 O O . GLN A 1 74 ? -6.787 4.550 -10.282 1.00 95.69 74 GLN A O 1
ATOM 607 N N . SER A 1 75 ? -8.266 5.695 -9.034 1.00 96.38 75 SER A N 1
ATOM 608 C CA . SER A 1 75 ? -8.251 6.908 -9.860 1.00 96.38 75 SER A CA 1
ATOM 609 C C . SER A 1 75 ? -6.859 7.543 -9.922 1.00 96.38 75 SER A C 1
ATOM 611 O O . SER A 1 75 ? -6.405 7.968 -10.980 1.00 96.38 75 SER A O 1
ATOM 613 N N . ARG A 1 76 ? -6.136 7.558 -8.798 1.00 95.81 76 ARG A N 1
ATOM 614 C CA . ARG A 1 76 ? -4.758 8.060 -8.720 1.00 95.81 76 ARG A CA 1
ATOM 615 C C . ARG A 1 76 ? -3.782 7.206 -9.539 1.00 95.81 76 ARG A C 1
ATOM 617 O O . ARG A 1 76 ? -2.926 7.746 -10.236 1.00 95.81 76 ARG A O 1
ATOM 624 N N . ILE A 1 77 ? -3.936 5.885 -9.496 1.00 94.69 77 ILE A N 1
ATOM 625 C CA . ILE A 1 77 ? -3.118 4.941 -10.274 1.00 94.69 77 ILE A CA 1
ATOM 626 C C . ILE A 1 77 ? -3.404 5.059 -11.770 1.00 94.69 77 ILE A C 1
ATOM 628 O O . ILE A 1 77 ? -2.475 4.978 -12.568 1.00 94.69 77 ILE A O 1
ATOM 632 N N . ALA A 1 78 ? -4.660 5.305 -12.154 1.00 95.81 78 ALA A N 1
ATOM 633 C CA . ALA A 1 78 ? -5.029 5.571 -13.544 1.00 95.81 78 ALA A CA 1
ATOM 634 C C . ALA A 1 78 ? -4.335 6.824 -14.112 1.00 95.81 78 ALA A C 1
ATOM 636 O O . ALA A 1 78 ? -4.163 6.937 -15.319 1.00 95.81 78 ALA A O 1
ATOM 637 N N . GLN A 1 79 ? -3.891 7.738 -13.243 1.00 96.50 79 GLN A N 1
ATOM 638 C CA . GLN A 1 79 ? -3.073 8.904 -13.593 1.00 96.50 79 GLN A CA 1
ATOM 639 C C . GLN A 1 79 ? -1.561 8.631 -13.514 1.00 96.50 79 GLN A C 1
ATOM 641 O O . GLN A 1 79 ? -0.775 9.573 -13.487 1.00 96.50 79 GLN A O 1
ATOM 646 N N . GLU A 1 80 ? -1.144 7.367 -13.402 1.00 93.19 80 GLU A N 1
ATOM 647 C CA . GLU A 1 80 ? 0.255 6.944 -13.236 1.00 93.19 80 GLU A CA 1
ATOM 648 C C . GLU A 1 80 ? 0.938 7.494 -11.968 1.00 93.19 80 GLU A C 1
ATOM 650 O O . GLU A 1 80 ? 2.166 7.551 -11.864 1.00 93.19 80 GLU A O 1
ATOM 655 N N . ARG A 1 81 ? 0.151 7.877 -10.956 1.00 93.44 81 ARG A N 1
ATOM 656 C CA . ARG A 1 81 ? 0.658 8.395 -9.681 1.00 93.44 81 ARG A CA 1
ATOM 657 C C . ARG A 1 81 ? 0.610 7.298 -8.625 1.00 93.44 81 ARG A C 1
ATOM 659 O O . ARG A 1 81 ? -0.455 6.877 -8.184 1.00 93.44 81 ARG A O 1
ATOM 666 N N . TYR A 1 82 ? 1.784 6.860 -8.188 1.00 93.19 82 TYR A N 1
ATOM 667 C CA . TYR A 1 82 ? 1.939 5.778 -7.216 1.00 93.19 82 TYR A CA 1
ATOM 668 C C . TYR A 1 82 ? 2.457 6.313 -5.887 1.00 93.19 82 TYR A C 1
ATOM 670 O O . TYR A 1 82 ? 3.273 7.230 -5.864 1.00 93.19 82 TYR A O 1
ATOM 678 N N . PHE A 1 83 ? 2.009 5.723 -4.779 1.00 93.50 83 PHE A N 1
ATOM 679 C CA . PHE A 1 83 ? 2.625 5.939 -3.474 1.00 93.50 83 PHE A CA 1
ATOM 680 C C . PHE A 1 83 ? 4.020 5.334 -3.498 1.00 93.50 83 PHE A C 1
ATOM 682 O O . PHE A 1 83 ? 4.173 4.149 -3.820 1.00 93.50 83 PHE A O 1
ATOM 689 N N . GLN A 1 84 ? 5.010 6.152 -3.167 1.00 89.19 84 GLN A N 1
ATOM 690 C CA . GLN A 1 84 ? 6.408 5.745 -3.071 1.00 89.19 84 GLN A CA 1
ATOM 691 C C . GLN A 1 84 ? 6.798 5.448 -1.626 1.00 89.19 84 GLN A C 1
ATOM 693 O O . GLN A 1 84 ? 7.651 4.599 -1.383 1.00 89.19 84 GLN A O 1
ATOM 698 N N . THR A 1 85 ? 6.154 6.118 -0.666 1.00 91.44 85 THR A N 1
ATOM 699 C CA . THR A 1 85 ? 6.464 5.976 0.759 1.00 91.44 85 THR A CA 1
ATOM 700 C C . THR A 1 85 ? 5.225 5.644 1.585 1.00 91.44 85 THR A C 1
ATOM 702 O O . THR A 1 85 ? 4.088 5.926 1.201 1.00 91.44 85 THR A O 1
ATOM 705 N N . ALA A 1 86 ? 5.450 5.042 2.755 1.00 92.06 86 ALA A N 1
ATOM 706 C CA . ALA A 1 86 ? 4.383 4.760 3.711 1.00 92.06 86 ALA A CA 1
ATOM 707 C C . ALA A 1 86 ? 3.746 6.058 4.241 1.00 92.06 86 ALA A C 1
ATOM 709 O O . ALA A 1 86 ? 2.528 6.142 4.357 1.00 92.06 86 ALA A O 1
ATOM 710 N N . GLN A 1 87 ? 4.560 7.086 4.490 1.00 92.19 87 GLN A N 1
ATOM 711 C CA . GLN A 1 87 ? 4.094 8.376 4.993 1.00 92.19 87 GLN A CA 1
ATOM 712 C C . GLN A 1 87 ? 3.153 9.079 4.003 1.00 92.19 87 GLN A C 1
ATOM 714 O O . GLN A 1 87 ? 2.084 9.538 4.392 1.00 92.19 87 GLN A O 1
ATOM 719 N N . GLU A 1 88 ? 3.492 9.071 2.712 1.00 94.00 88 GLU A N 1
ATOM 720 C CA . GLU A 1 88 ? 2.633 9.612 1.651 1.00 94.00 88 GLU A CA 1
ATOM 721 C C . GLU A 1 88 ? 1.263 8.914 1.615 1.00 94.00 88 GLU A C 1
ATOM 723 O O . GLU A 1 88 ? 0.225 9.556 1.450 1.00 94.00 88 GLU A O 1
ATOM 728 N N . PHE A 1 89 ? 1.244 7.590 1.805 1.00 95.00 89 PHE A N 1
ATOM 729 C CA . PHE A 1 89 ? -0.002 6.830 1.893 1.00 95.00 89 PHE A CA 1
ATOM 730 C C . PHE A 1 89 ? -0.810 7.189 3.150 1.00 95.00 89 PHE A C 1
ATOM 732 O O . PHE A 1 89 ? -2.026 7.343 3.053 1.00 95.00 89 PHE A O 1
ATOM 739 N N . LYS A 1 90 ? -0.156 7.359 4.308 1.00 94.69 90 LYS A N 1
ATOM 740 C CA . LYS A 1 90 ? -0.804 7.755 5.569 1.00 94.69 90 LYS A CA 1
ATOM 741 C C . LYS A 1 90 ? -1.529 9.094 5.440 1.00 94.69 90 LYS A C 1
ATOM 743 O O . LYS A 1 90 ? -2.696 9.191 5.817 1.00 94.69 90 LYS A O 1
ATOM 748 N N . GLU A 1 91 ? -0.837 10.096 4.902 1.00 94.50 91 GLU A N 1
ATOM 749 C CA . GLU A 1 91 ? -1.361 11.452 4.720 1.00 94.50 91 GLU A CA 1
ATOM 750 C C . GLU A 1 91 ? -2.536 11.459 3.741 1.00 94.50 91 GLU A C 1
ATOM 752 O O . GLU A 1 91 ? -3.590 12.011 4.043 1.00 94.50 91 GLU A O 1
ATOM 757 N N . PHE A 1 92 ? -2.398 10.768 2.606 1.00 94.38 92 PHE A N 1
ATOM 758 C CA . PHE A 1 92 ? -3.468 10.665 1.615 1.00 94.38 92 PHE A CA 1
ATOM 759 C C . PHE A 1 92 ? -4.703 9.927 2.142 1.00 94.38 92 PHE A C 1
ATOM 761 O O . PHE A 1 92 ? -5.833 10.320 1.863 1.00 94.38 92 PHE A O 1
ATOM 768 N N . ALA A 1 93 ? -4.498 8.837 2.883 1.00 93.12 93 ALA A N 1
ATOM 769 C CA . ALA A 1 93 ? -5.584 8.027 3.417 1.00 93.12 93 ALA A CA 1
ATOM 770 C C . ALA A 1 93 ? -6.251 8.646 4.659 1.00 93.12 93 ALA A C 1
ATOM 772 O O . ALA A 1 93 ? -7.274 8.125 5.103 1.00 93.12 93 ALA A O 1
ATOM 773 N N . GLY A 1 94 ? -5.690 9.722 5.228 1.00 92.94 94 GLY A N 1
ATOM 774 C CA . GLY A 1 94 ? -6.235 10.395 6.410 1.00 92.94 94 GLY A CA 1
ATOM 775 C C . GLY A 1 94 ? -6.287 9.495 7.648 1.00 92.94 94 GLY A C 1
ATOM 776 O O . GLY A 1 94 ? -7.239 9.556 8.425 1.00 92.94 94 GLY A O 1
ATOM 777 N N . ILE A 1 95 ? -5.305 8.603 7.810 1.00 92.25 95 ILE A N 1
ATOM 778 C CA . ILE A 1 95 ? -5.298 7.599 8.882 1.00 92.25 95 ILE A CA 1
ATOM 779 C C . ILE A 1 95 ? -4.728 8.213 10.168 1.00 92.25 95 ILE A C 1
ATOM 781 O O . ILE A 1 95 ? -3.591 8.682 10.187 1.00 92.25 95 ILE A O 1
ATOM 785 N N . ALA A 1 96 ? -5.499 8.149 11.258 1.00 93.25 96 ALA A N 1
ATOM 786 C CA . ALA A 1 96 ? -5.064 8.584 12.585 1.00 93.25 96 ALA A CA 1
ATOM 787 C C . ALA A 1 96 ? -3.870 7.765 13.111 1.00 93.25 96 ALA A C 1
ATOM 789 O O . ALA A 1 96 ? -3.761 6.564 12.849 1.00 93.25 96 ALA A O 1
ATOM 790 N N . ASP A 1 97 ? -3.012 8.397 13.915 1.00 91.00 97 ASP A N 1
ATOM 791 C CA . ASP A 1 97 ? -1.741 7.824 14.381 1.00 91.00 97 ASP A CA 1
ATOM 792 C C . ASP A 1 97 ? -1.887 6.470 15.079 1.00 91.00 97 ASP A C 1
ATOM 794 O O . ASP A 1 97 ? -1.093 5.566 14.828 1.00 91.00 97 ASP A O 1
ATOM 798 N N . GLN A 1 98 ? -2.929 6.296 15.893 1.00 91.50 98 GLN A N 1
ATOM 799 C CA . GLN A 1 98 ? -3.197 5.031 16.578 1.00 91.50 98 GLN A CA 1
ATOM 800 C C . GLN A 1 98 ? -3.400 3.880 15.584 1.00 91.50 98 GLN A C 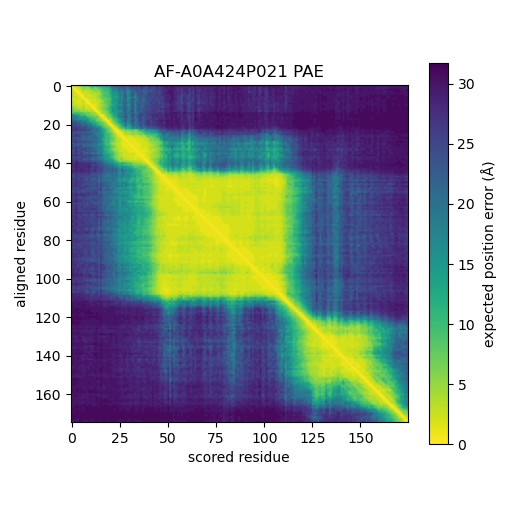1
ATOM 802 O O . GLN A 1 98 ? -2.758 2.839 15.687 1.00 91.50 98 GLN A O 1
ATOM 807 N N . LYS A 1 99 ? -4.245 4.094 14.571 1.00 91.69 99 LYS A N 1
ATOM 808 C CA . LYS A 1 99 ? -4.556 3.085 13.552 1.00 91.69 99 LYS A CA 1
ATOM 809 C C . LYS A 1 99 ? -3.392 2.868 12.586 1.00 91.69 99 LYS A C 1
ATOM 811 O O . LYS A 1 99 ? -3.214 1.784 12.038 1.00 91.69 99 LYS A O 1
ATOM 816 N N . TRP A 1 100 ? -2.570 3.896 12.387 1.00 94.62 100 TRP A N 1
ATOM 817 C CA . TRP A 1 100 ? -1.374 3.804 11.560 1.00 94.62 100 TRP A CA 1
ATOM 818 C C . TRP A 1 100 ? -0.364 2.788 12.101 1.00 94.62 100 TRP A C 1
ATOM 820 O O . TRP A 1 100 ? 0.222 2.054 11.307 1.00 94.62 100 TRP A O 1
ATOM 830 N N . GLN A 1 101 ? -0.204 2.688 13.424 1.00 93.38 101 GLN A N 1
ATOM 831 C CA . GLN A 1 101 ? 0.702 1.709 14.042 1.00 93.38 101 GLN A CA 1
ATOM 832 C C . GLN A 1 101 ? 0.321 0.258 13.708 1.00 93.38 101 GLN A C 1
ATOM 834 O O . GLN A 1 101 ? 1.194 -0.597 13.583 1.00 93.38 101 GLN A O 1
ATOM 839 N N . GLU A 1 102 ? -0.967 -0.014 13.493 1.00 91.75 102 GLU A N 1
ATOM 840 C CA . GLU A 1 102 ? -1.467 -1.334 13.093 1.00 91.75 102 GLU A CA 1
ATOM 841 C C . GLU A 1 102 ? -1.273 -1.600 11.591 1.00 91.75 102 GLU A C 1
ATOM 843 O O . GLU A 1 102 ? -0.973 -2.720 11.178 1.00 91.75 102 GLU A O 1
ATOM 848 N N . ILE A 1 103 ? -1.424 -0.566 10.755 1.00 92.69 103 ILE A N 1
ATOM 849 C CA . ILE A 1 103 ? -1.383 -0.681 9.288 1.00 92.69 103 ILE A CA 1
ATOM 850 C C . ILE A 1 103 ? 0.053 -0.680 8.755 1.00 92.69 103 ILE A C 1
ATOM 852 O O . ILE A 1 103 ? 0.366 -1.439 7.837 1.00 92.69 103 ILE A O 1
ATOM 856 N N . MET A 1 104 ? 0.930 0.153 9.319 1.00 93.88 104 MET A N 1
ATOM 857 C CA . MET A 1 104 ? 2.319 0.321 8.890 1.00 93.88 104 MET A CA 1
ATOM 858 C C . MET A 1 104 ? 3.081 -1.005 8.698 1.00 93.88 104 MET A C 1
ATOM 860 O O . MET A 1 104 ? 3.662 -1.177 7.623 1.00 93.88 104 MET A O 1
ATOM 864 N N . PRO A 1 105 ? 3.070 -1.972 9.642 1.00 93.50 105 PRO A N 1
ATOM 865 C CA . PRO A 1 105 ? 3.797 -3.236 9.471 1.00 93.50 105 PRO A CA 1
ATOM 866 C C . PRO A 1 105 ? 3.236 -4.133 8.354 1.00 93.50 105 PRO A C 1
ATOM 868 O O . PRO A 1 105 ? 3.904 -5.070 7.916 1.00 93.50 105 PRO A O 1
ATOM 871 N N . LEU A 1 106 ? 2.021 -3.862 7.872 1.00 93.75 106 LEU A N 1
ATOM 872 C CA . LEU A 1 106 ? 1.373 -4.615 6.799 1.00 93.75 106 LEU A CA 1
ATOM 873 C C . LEU A 1 106 ? 1.686 -4.043 5.409 1.00 93.75 106 LEU A C 1
ATOM 875 O O . LEU A 1 106 ? 1.400 -4.694 4.405 1.00 93.75 106 LEU A O 1
ATOM 879 N N . LEU A 1 107 ? 2.270 -2.848 5.313 1.00 93.69 107 LEU A N 1
ATOM 880 C CA . LEU A 1 107 ? 2.572 -2.223 4.028 1.00 93.69 107 LEU A CA 1
ATOM 881 C C . LEU A 1 107 ? 3.836 -2.817 3.405 1.00 93.69 107 LEU A C 1
ATOM 883 O O . LEU A 1 107 ? 4.910 -2.812 4.004 1.00 93.69 107 LEU A O 1
ATOM 887 N N . ARG A 1 108 ? 3.728 -3.292 2.158 1.00 92.31 108 ARG A N 1
ATOM 888 C CA . ARG A 1 108 ? 4.874 -3.747 1.359 1.00 92.31 108 ARG A CA 1
ATOM 889 C C . ARG A 1 108 ? 4.985 -3.000 0.045 1.00 92.31 108 ARG A C 1
ATOM 891 O O . ARG A 1 108 ? 4.147 -3.144 -0.845 1.00 92.31 108 ARG A O 1
ATOM 898 N N . PHE A 1 109 ? 6.089 -2.274 -0.085 1.00 87.94 109 PHE A N 1
ATOM 899 C CA . PHE A 1 109 ? 6.500 -1.622 -1.318 1.00 87.94 109 PHE A CA 1
ATOM 900 C C . PHE A 1 109 ? 7.453 -2.543 -2.098 1.00 87.94 109 PHE A C 1
ATOM 902 O O . PHE A 1 109 ? 8.300 -3.209 -1.495 1.00 87.94 109 PHE A O 1
ATOM 909 N N . PRO A 1 110 ? 7.313 -2.660 -3.427 1.00 81.88 110 PRO A N 1
ATOM 910 C CA . PRO A 1 110 ? 8.247 -3.420 -4.246 1.00 81.88 110 PRO A CA 1
ATOM 911 C C . PRO A 1 110 ? 9.669 -2.832 -4.212 1.00 81.88 110 PRO A C 1
ATOM 913 O O . PRO A 1 110 ? 9.857 -1.619 -4.187 1.00 81.88 110 PRO A O 1
ATOM 916 N N . LYS A 1 111 ? 10.682 -3.708 -4.289 1.00 70.81 111 LYS A N 1
ATOM 917 C CA . LYS A 1 111 ? 12.109 -3.353 -4.133 1.00 70.81 111 LYS A CA 1
ATOM 918 C C . LYS A 1 111 ? 12.614 -2.284 -5.112 1.00 70.81 111 LYS A C 1
ATOM 920 O O . LYS A 1 111 ? 13.454 -1.472 -4.743 1.00 70.81 111 LYS A O 1
ATOM 925 N N . TRP A 1 112 ? 12.066 -2.231 -6.327 1.00 63.47 112 TRP A N 1
ATOM 926 C CA . TRP A 1 112 ? 12.446 -1.223 -7.325 1.00 63.47 112 TRP A CA 1
ATOM 927 C C . TRP A 1 112 ? 12.056 0.211 -6.924 1.00 63.47 112 TRP A C 1
ATOM 929 O O . TRP A 1 112 ? 12.629 1.160 -7.455 1.00 63.47 112 TRP A O 1
ATOM 939 N N . GLN A 1 113 ? 11.115 0.379 -5.986 1.00 58.06 113 GLN A N 1
ATOM 940 C CA . GLN A 1 113 ? 10.776 1.684 -5.408 1.00 58.06 113 GLN A CA 1
ATOM 941 C C . GLN A 1 113 ? 11.765 2.080 -4.304 1.00 58.06 113 GLN A C 1
ATOM 943 O O . GLN A 1 113 ? 12.121 3.246 -4.191 1.00 58.06 113 GLN A O 1
ATOM 948 N N . THR A 1 114 ? 12.275 1.113 -3.537 1.00 54.00 114 THR A N 1
ATOM 949 C CA . THR A 1 114 ? 13.220 1.342 -2.429 1.00 54.00 114 THR A CA 1
ATOM 950 C C . THR A 1 114 ? 14.660 1.577 -2.913 1.00 54.00 114 THR A C 1
ATOM 952 O O . THR A 1 114 ? 15.434 2.274 -2.268 1.00 54.00 114 THR A O 1
ATOM 955 N N . GLU A 1 115 ? 15.036 1.050 -4.082 1.00 54.69 115 GLU A N 1
ATOM 956 C CA . GLU A 1 115 ? 16.387 1.202 -4.654 1.00 54.69 115 GLU A CA 1
ATOM 957 C C . GLU A 1 115 ? 16.649 2.555 -5.345 1.00 54.69 115 GLU A C 1
ATOM 959 O O . GLU A 1 115 ? 17.772 2.818 -5.791 1.00 54.69 115 GLU A O 1
ATOM 964 N N . GLN A 1 116 ? 15.660 3.455 -5.418 1.00 53.62 116 GLN A N 1
ATOM 965 C CA . GLN A 1 116 ? 15.894 4.803 -5.948 1.00 53.62 116 GLN A CA 1
ATOM 966 C C . GLN A 1 116 ? 16.796 5.663 -5.042 1.00 53.62 116 GLN A C 1
ATOM 968 O O . GLN A 1 116 ? 17.410 6.609 -5.535 1.00 53.62 116 GLN A O 1
ATOM 973 N N . GLU A 1 117 ? 16.989 5.297 -3.770 1.00 52.34 117 GLU A N 1
ATOM 974 C CA . GLU A 1 117 ? 17.763 6.093 -2.804 1.00 52.34 117 GLU A CA 1
ATOM 975 C C . GLU A 1 117 ? 19.291 6.083 -3.006 1.00 52.34 117 GLU A C 1
ATOM 977 O O . GLU A 1 117 ? 20.007 6.796 -2.306 1.00 52.34 117 GLU A O 1
ATOM 982 N N . LYS A 1 118 ? 19.841 5.343 -3.980 1.00 52.50 118 LYS A N 1
ATOM 983 C CA . LYS A 1 118 ? 21.300 5.347 -4.239 1.00 52.50 118 LYS A CA 1
ATOM 984 C C . LYS A 1 118 ? 21.703 5.461 -5.701 1.00 52.50 118 LYS A C 1
ATOM 986 O O . LYS A 1 118 ? 22.848 5.173 -6.051 1.00 52.50 118 LYS A O 1
ATOM 991 N N . ARG A 1 119 ? 20.830 5.968 -6.573 1.00 52.53 119 ARG A N 1
ATOM 992 C CA . ARG A 1 119 ? 21.326 6.532 -7.835 1.00 52.53 119 ARG A CA 1
ATOM 993 C C . ARG A 1 119 ? 21.897 7.904 -7.516 1.00 52.53 119 ARG A C 1
ATOM 995 O O . ARG A 1 119 ? 21.228 8.919 -7.687 1.00 52.53 119 ARG A O 1
ATOM 1002 N N . SER A 1 120 ? 23.144 7.927 -7.031 1.00 59.62 120 SER A N 1
ATOM 1003 C CA . SER A 1 120 ? 23.950 9.145 -7.072 1.00 59.62 120 SER A CA 1
ATOM 1004 C C . SER A 1 120 ? 23.736 9.746 -8.456 1.00 59.62 120 SER A C 1
ATOM 1006 O O . SER A 1 120 ? 23.816 9.027 -9.457 1.00 59.62 120 SER A O 1
ATOM 1008 N N . LYS A 1 121 ? 23.322 11.018 -8.526 1.00 56.47 121 LYS A N 1
ATOM 1009 C CA . LYS A 1 121 ? 23.156 11.720 -9.801 1.00 56.47 121 LYS A CA 1
ATOM 1010 C C . LYS A 1 121 ? 24.498 11.601 -10.519 1.00 56.47 121 LYS A C 1
ATOM 1012 O O . LYS A 1 121 ? 25.416 12.359 -10.212 1.00 56.47 121 LYS A O 1
ATOM 1017 N N . ARG A 1 122 ? 24.650 10.601 -11.399 1.00 60.97 122 ARG A N 1
ATOM 1018 C CA . ARG A 1 122 ? 25.866 10.399 -12.184 1.00 60.97 122 ARG A CA 1
ATOM 1019 C C . ARG A 1 122 ? 26.019 11.691 -12.960 1.00 60.97 122 ARG A C 1
ATOM 1021 O O . ARG A 1 122 ? 25.206 11.987 -13.835 1.00 60.97 122 ARG A O 1
ATOM 1028 N N . ARG A 1 123 ? 26.993 12.510 -12.560 1.00 66.75 123 ARG A N 1
ATOM 1029 C CA . ARG A 1 123 ? 27.307 13.741 -13.276 1.00 66.75 123 ARG A CA 1
ATOM 1030 C C . ARG A 1 123 ? 27.619 13.307 -14.700 1.00 66.75 123 ARG A C 1
ATOM 1032 O O . ARG A 1 123 ? 28.491 12.463 -14.898 1.00 66.75 123 ARG A O 1
ATOM 1039 N N . LYS A 1 124 ? 26.846 13.806 -15.666 1.00 69.25 124 LYS A N 1
ATOM 1040 C CA . LYS A 1 124 ? 27.076 13.518 -17.081 1.00 69.25 124 LYS A CA 1
ATOM 1041 C C . LYS A 1 124 ? 28.471 14.047 -17.409 1.00 69.25 124 LYS A C 1
ATOM 1043 O O . LYS A 1 124 ? 28.675 15.258 -17.418 1.00 69.25 124 LYS A O 1
ATOM 1048 N N . LYS A 1 125 ? 29.441 13.149 -17.578 1.00 72.31 125 LYS A N 1
ATOM 1049 C CA . LYS A 1 125 ? 30.782 13.514 -18.032 1.00 72.31 125 LYS A CA 1
ATOM 1050 C C . LYS A 1 125 ? 30.709 13.699 -19.542 1.00 72.31 125 LYS A C 1
ATOM 1052 O O . LYS A 1 125 ? 30.069 12.897 -20.221 1.00 72.31 125 LYS A O 1
ATOM 1057 N N . GLN A 1 126 ? 31.299 14.775 -20.051 1.00 76.75 126 GLN A N 1
ATOM 1058 C CA . GLN A 1 126 ? 31.382 14.982 -21.493 1.00 76.75 126 GLN A CA 1
ATOM 1059 C C . GLN A 1 126 ? 32.216 13.858 -22.108 1.00 76.75 126 GLN A C 1
ATOM 1061 O O . GLN A 1 126 ? 33.281 13.530 -21.584 1.00 76.75 126 GLN A O 1
ATOM 1066 N N . LEU A 1 127 ? 31.716 13.265 -23.193 1.00 75.56 127 LEU A N 1
ATOM 1067 C CA . LEU A 1 127 ? 32.322 12.091 -23.820 1.00 75.56 127 LEU A CA 1
ATOM 1068 C C . LEU A 1 127 ? 33.740 12.392 -24.326 1.00 75.56 127 LEU A C 1
ATOM 1070 O O . LEU A 1 127 ? 34.663 11.641 -24.033 1.00 75.56 127 LEU A O 1
ATOM 1074 N N . ASN A 1 128 ? 33.915 13.554 -24.956 1.00 76.56 128 ASN A N 1
ATOM 1075 C CA . ASN A 1 128 ? 35.179 14.019 -25.542 1.00 76.56 128 ASN A CA 1
ATOM 1076 C C . ASN A 1 128 ? 36.240 14.381 -24.480 1.00 76.56 128 ASN A C 1
ATOM 1078 O O . ASN A 1 128 ? 37.399 14.616 -24.793 1.00 76.56 128 ASN A O 1
ATOM 1082 N N . ALA A 1 129 ? 35.849 14.455 -23.204 1.00 76.88 129 ALA A N 1
ATOM 1083 C CA . ALA A 1 129 ? 36.751 14.693 -22.074 1.00 76.88 129 ALA A CA 1
ATOM 1084 C C . ALA A 1 129 ? 36.865 13.465 -21.149 1.00 76.88 129 ALA A C 1
ATOM 1086 O O . ALA A 1 129 ? 37.445 13.545 -20.061 1.00 76.88 129 ALA A O 1
ATOM 1087 N N . ALA A 1 130 ? 36.263 12.334 -21.529 1.00 81.12 130 ALA A N 1
ATOM 1088 C CA . ALA A 1 130 ? 36.314 11.107 -20.752 1.00 81.12 130 ALA A CA 1
ATOM 1089 C C . ALA A 1 130 ? 37.644 10.381 -20.990 1.00 81.12 130 ALA A C 1
ATOM 1091 O O . ALA A 1 130 ? 38.096 10.208 -22.119 1.00 81.12 130 ALA A O 1
ATOM 1092 N N . THR A 1 131 ? 38.275 9.922 -19.912 1.00 85.00 131 THR A N 1
ATOM 1093 C CA . THR A 1 131 ? 39.459 9.066 -20.012 1.00 85.00 131 THR A CA 1
ATOM 1094 C C . THR A 1 131 ? 39.047 7.623 -20.291 1.00 85.00 131 THR A C 1
ATOM 1096 O O . THR A 1 131 ? 37.935 7.206 -19.960 1.00 85.00 131 THR A O 1
ATOM 1099 N N . ALA A 1 132 ? 39.971 6.809 -20.806 1.00 84.19 132 ALA A N 1
ATOM 1100 C CA . ALA A 1 132 ? 39.726 5.381 -21.010 1.00 84.19 132 ALA A CA 1
ATOM 1101 C C . ALA A 1 132 ? 39.268 4.674 -19.717 1.00 84.19 132 ALA A C 1
ATOM 1103 O O . ALA A 1 132 ? 38.446 3.763 -19.763 1.00 84.19 132 ALA A O 1
ATOM 1104 N N . LYS A 1 133 ? 39.744 5.130 -18.550 1.00 84.62 133 LYS A N 1
ATOM 1105 C CA . LYS A 1 133 ? 39.321 4.616 -17.240 1.00 84.62 133 LYS A CA 1
ATOM 1106 C C . LYS A 1 133 ? 37.873 4.988 -16.901 1.00 84.62 133 LYS A C 1
ATOM 1108 O O . LYS A 1 133 ? 37.165 4.179 -16.311 1.00 84.62 133 LYS A O 1
ATOM 1113 N N . ASP A 1 134 ? 37.420 6.178 -17.294 1.00 83.69 134 ASP A N 1
ATOM 1114 C CA . ASP A 1 134 ? 36.023 6.594 -17.108 1.00 83.69 134 ASP A CA 1
ATOM 1115 C C . ASP A 1 134 ? 35.069 5.784 -17.995 1.00 83.69 134 ASP A C 1
ATOM 1117 O O . ASP A 1 134 ? 33.971 5.441 -17.563 1.00 83.69 134 ASP A O 1
ATOM 1121 N N . LEU A 1 135 ? 35.490 5.454 -19.220 1.00 84.94 135 LEU A N 1
ATOM 1122 C CA . LEU A 1 135 ? 34.698 4.642 -20.144 1.00 84.94 135 LEU A CA 1
ATOM 1123 C C . LEU A 1 135 ? 34.587 3.190 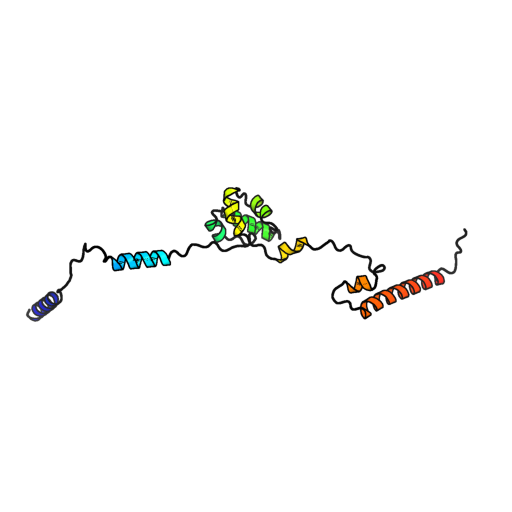-19.663 1.00 84.94 135 LEU A C 1
ATOM 1125 O O . LEU A 1 135 ? 33.500 2.623 -19.696 1.00 84.94 135 LEU A O 1
ATOM 1129 N N . GLN A 1 136 ? 35.669 2.618 -19.126 1.00 86.81 136 GLN A N 1
ATOM 1130 C CA . GLN A 1 136 ? 35.658 1.273 -18.531 1.00 86.81 136 GLN A CA 1
ATOM 1131 C C . GLN A 1 136 ? 34.748 1.149 -17.299 1.00 86.81 136 GLN A C 1
ATOM 1133 O O . GLN A 1 136 ? 34.322 0.051 -16.951 1.00 86.81 136 GLN A O 1
ATOM 1138 N N . ALA A 1 137 ? 34.417 2.261 -16.632 1.00 84.06 137 ALA A N 1
ATOM 1139 C CA . ALA A 1 137 ? 33.468 2.255 -15.518 1.00 84.06 137 ALA A CA 1
ATOM 1140 C C . ALA A 1 137 ? 32.011 2.004 -15.966 1.00 84.06 137 ALA A C 1
ATOM 1142 O O . ALA A 1 137 ? 31.129 1.776 -15.129 1.00 84.06 137 ALA A O 1
ATOM 1143 N N . VAL A 1 138 ? 31.734 2.059 -17.273 1.00 81.12 138 VAL A N 1
ATOM 1144 C CA . VAL A 1 138 ? 30.450 1.672 -17.859 1.00 81.12 138 VAL A CA 1
ATOM 1145 C C . VAL A 1 138 ? 30.459 0.168 -18.128 1.00 81.12 138 VAL A C 1
ATOM 1147 O O . VAL A 1 138 ? 31.346 -0.361 -18.795 1.00 81.12 138 VAL A O 1
ATOM 1150 N N . TYR A 1 139 ? 29.443 -0.525 -17.611 1.00 84.44 139 TYR A N 1
ATOM 1151 C CA . TYR A 1 139 ? 29.292 -1.968 -17.782 1.00 84.44 139 TYR A CA 1
ATOM 1152 C C . TYR A 1 139 ? 29.308 -2.356 -19.269 1.00 84.44 139 TYR A C 1
ATOM 1154 O O . TYR A 1 139 ? 28.558 -1.789 -20.062 1.00 84.44 139 TYR A O 1
ATOM 1162 N N . GLY A 1 140 ? 30.161 -3.319 -19.631 1.00 84.69 140 GLY A N 1
ATOM 1163 C CA . GLY A 1 140 ? 30.319 -3.812 -21.004 1.00 84.69 140 GLY A CA 1
ATOM 1164 C C . GLY A 1 140 ? 31.436 -3.149 -21.820 1.00 84.69 140 GLY A C 1
ATOM 1165 O O . GLY A 1 140 ? 31.715 -3.610 -22.924 1.00 84.69 140 GLY A O 1
ATOM 1166 N N . ILE A 1 141 ? 32.118 -2.119 -21.299 1.00 84.44 141 ILE A N 1
ATOM 1167 C CA . ILE A 1 141 ? 33.254 -1.487 -21.989 1.00 84.44 141 ILE A CA 1
ATOM 1168 C C . ILE A 1 141 ? 34.577 -2.027 -21.435 1.00 84.44 141 ILE A C 1
ATOM 1170 O O . ILE A 1 141 ? 35.017 -1.665 -20.347 1.00 84.44 141 ILE A O 1
ATOM 1174 N N . GLY A 1 142 ? 35.233 -2.891 -22.210 1.00 84.00 142 GLY A N 1
ATOM 1175 C CA . GLY A 1 142 ? 36.571 -3.400 -21.902 1.00 84.00 142 GLY A CA 1
ATOM 1176 C C . GLY A 1 142 ? 37.700 -2.408 -22.232 1.00 84.00 142 GLY A C 1
ATOM 1177 O O . GLY A 1 142 ? 37.479 -1.419 -22.937 1.00 84.00 142 GLY A O 1
ATOM 1178 N N . PRO A 1 143 ? 38.938 -2.681 -21.784 1.00 86.25 143 PRO A N 1
ATOM 1179 C CA . PRO A 1 143 ? 40.079 -1.780 -21.960 1.00 86.25 143 PRO A CA 1
ATOM 1180 C C . PRO A 1 143 ? 40.413 -1.494 -23.428 1.00 86.25 143 PRO A C 1
ATOM 1182 O O . PRO A 1 143 ? 40.724 -0.355 -23.766 1.00 86.25 143 PRO A O 1
ATOM 1185 N N . VAL A 1 144 ? 40.280 -2.494 -24.307 1.00 86.69 144 VAL A N 1
ATOM 1186 C CA . VAL A 1 144 ? 40.521 -2.355 -25.754 1.00 86.69 144 VAL A CA 1
ATOM 1187 C C . VAL A 1 144 ? 39.524 -1.385 -26.392 1.00 86.69 144 VAL A C 1
ATOM 1189 O O . VAL A 1 144 ? 39.920 -0.479 -27.121 1.00 86.69 144 VAL A O 1
ATOM 1192 N N . LEU A 1 145 ? 38.235 -1.530 -26.072 1.00 83.38 145 LEU A N 1
ATOM 1193 C CA . LEU A 1 145 ? 37.177 -0.669 -26.604 1.00 83.38 145 LEU A CA 1
ATOM 1194 C C . LEU A 1 145 ? 37.312 0.762 -26.079 1.00 83.38 145 LEU A C 1
ATOM 1196 O O . LEU A 1 145 ? 37.239 1.711 -26.852 1.00 83.38 145 LEU A O 1
ATOM 1200 N N . ALA A 1 146 ? 37.574 0.923 -24.779 1.00 85.81 146 ALA A N 1
ATOM 1201 C CA . ALA A 1 146 ? 37.784 2.234 -24.173 1.00 85.81 146 ALA A CA 1
ATOM 1202 C C . ALA A 1 146 ? 38.983 2.979 -24.779 1.00 85.81 146 ALA A C 1
ATOM 1204 O O . ALA A 1 146 ? 38.891 4.176 -25.043 1.00 85.81 146 ALA A O 1
ATOM 1205 N N . LEU A 1 147 ? 40.093 2.274 -25.022 1.00 84.19 147 LEU A N 1
ATOM 1206 C CA . LEU A 1 147 ? 41.259 2.843 -25.692 1.00 84.19 147 LEU A CA 1
ATOM 1207 C C . LEU A 1 147 ? 40.914 3.260 -27.128 1.00 84.19 147 LEU A C 1
ATOM 1209 O O . LEU A 1 147 ? 41.249 4.370 -27.530 1.00 84.19 147 LEU A O 1
ATOM 1213 N N . GLY A 1 148 ? 40.203 2.404 -27.868 1.00 80.88 148 GLY A N 1
ATOM 1214 C CA . GLY A 1 148 ? 39.768 2.680 -29.237 1.00 80.88 148 GLY A CA 1
ATOM 1215 C C . GLY A 1 148 ? 38.960 3.973 -29.351 1.00 80.88 148 GLY A C 1
ATOM 1216 O O . GLY A 1 148 ? 39.295 4.826 -30.170 1.00 80.88 148 GLY A O 1
ATOM 1217 N N . TYR A 1 149 ? 37.966 4.177 -28.480 1.00 79.06 149 TYR A N 1
ATOM 1218 C CA . TYR A 1 149 ? 37.177 5.415 -28.467 1.00 79.06 149 TYR A CA 1
ATOM 1219 C C . TYR A 1 149 ? 38.029 6.661 -28.182 1.00 79.06 149 TYR A C 1
ATOM 1221 O O . TYR A 1 149 ? 37.885 7.665 -28.875 1.00 79.06 149 TYR A O 1
ATOM 1229 N N . CYS A 1 150 ? 38.959 6.598 -27.222 1.00 76.06 150 CYS A N 1
ATOM 1230 C CA . CYS A 1 150 ? 39.855 7.723 -26.931 1.00 76.06 150 CYS A CA 1
ATOM 1231 C C . CYS A 1 150 ? 40.840 8.025 -28.076 1.00 76.06 150 CYS A C 1
ATOM 1233 O O . CYS A 1 150 ? 41.235 9.175 -28.252 1.00 76.06 150 CYS A O 1
ATOM 1235 N N . LEU A 1 151 ? 41.275 7.012 -28.830 1.00 75.56 151 LEU A N 1
ATOM 1236 C CA . LEU A 1 151 ? 42.183 7.190 -29.967 1.00 75.56 151 LEU A CA 1
ATOM 1237 C C . LEU A 1 151 ? 41.465 7.786 -31.181 1.00 75.56 151 LEU A C 1
ATOM 1239 O O . LEU A 1 151 ? 42.004 8.683 -31.824 1.00 75.56 151 LEU A O 1
ATOM 1243 N N . ILE A 1 152 ? 40.243 7.326 -31.460 1.00 76.81 152 ILE A N 1
ATOM 1244 C CA . ILE A 1 152 ? 39.401 7.869 -32.534 1.00 76.81 152 ILE A CA 1
ATOM 1245 C C . ILE A 1 152 ? 39.093 9.342 -32.271 1.00 76.81 152 ILE A C 1
ATOM 1247 O O . ILE A 1 152 ? 39.210 10.152 -33.183 1.00 76.81 152 ILE A O 1
ATOM 1251 N N . ASP A 1 153 ? 38.764 9.704 -31.030 1.00 72.75 153 ASP A N 1
ATOM 1252 C CA . ASP A 1 153 ? 38.492 11.094 -30.659 1.00 72.75 153 ASP A CA 1
ATOM 1253 C C . ASP A 1 153 ? 39.731 11.988 -30.842 1.00 72.75 153 ASP A C 1
ATOM 1255 O O . ASP A 1 153 ? 39.653 13.027 -31.494 1.00 72.75 153 ASP A O 1
ATOM 1259 N N . LYS A 1 154 ? 40.916 11.545 -30.395 1.00 72.88 154 LYS A N 1
ATOM 1260 C CA . LYS A 1 154 ? 42.179 12.279 -30.614 1.00 72.88 154 LYS A CA 1
ATOM 1261 C C . LYS A 1 154 ? 42.523 12.452 -32.094 1.00 72.88 154 LYS A C 1
ATOM 1263 O O . LYS A 1 154 ? 42.913 13.546 -32.496 1.00 72.88 154 LYS A O 1
ATOM 1268 N N . ASN A 1 155 ? 42.357 11.404 -32.900 1.00 70.94 155 ASN A N 1
ATOM 1269 C CA . ASN A 1 155 ? 42.592 11.479 -34.343 1.00 70.94 155 ASN A CA 1
ATOM 1270 C C . ASN A 1 155 ? 41.536 12.336 -35.046 1.00 70.94 155 ASN A C 1
ATOM 1272 O O . ASN A 1 155 ? 41.866 13.055 -35.981 1.00 70.94 155 ASN A O 1
ATOM 1276 N N . SER A 1 156 ? 40.285 12.314 -34.581 1.00 66.19 156 SER A N 1
ATOM 1277 C CA . SER A 1 156 ? 39.238 13.190 -35.098 1.00 66.19 156 SER A CA 1
ATOM 1278 C C . SER A 1 156 ? 39.532 14.650 -34.761 1.00 66.19 156 SER A C 1
ATOM 1280 O O . SER A 1 156 ? 39.423 15.488 -35.647 1.00 66.19 156 SER A O 1
ATOM 1282 N N . MET A 1 157 ? 39.973 14.973 -33.539 1.00 61.00 157 MET A N 1
ATOM 1283 C CA . MET A 1 157 ? 40.399 16.335 -33.191 1.00 61.00 157 MET A CA 1
ATOM 1284 C C . MET A 1 157 ? 41.605 16.796 -34.018 1.00 61.00 157 MET A C 1
ATOM 1286 O O . MET A 1 157 ? 41.618 17.936 -34.479 1.00 61.00 157 MET A O 1
ATOM 1290 N N . ALA A 1 158 ? 42.589 15.920 -34.250 1.00 61.97 158 ALA A N 1
ATOM 1291 C CA . ALA A 1 158 ? 43.727 16.212 -35.122 1.00 61.97 158 ALA A CA 1
ATOM 1292 C C . ALA A 1 158 ? 43.278 16.480 -36.570 1.00 61.97 158 ALA A C 1
ATOM 1294 O O . ALA A 1 158 ? 43.695 17.467 -37.168 1.00 61.97 158 ALA A O 1
ATOM 1295 N N . PHE A 1 159 ? 42.348 15.675 -37.087 1.00 59.53 159 PHE A N 1
ATOM 1296 C CA . PHE A 1 159 ? 41.758 15.833 -38.416 1.00 59.53 159 PHE A CA 1
ATOM 1297 C C . PHE A 1 159 ? 40.955 17.138 -38.561 1.00 59.53 159 PHE A C 1
ATOM 1299 O O . PHE A 1 159 ? 41.113 17.857 -39.546 1.00 59.53 159 PHE A O 1
ATOM 1306 N N . TRP A 1 160 ? 40.136 17.502 -37.567 1.00 46.03 160 TRP A N 1
ATOM 1307 C CA . TRP A 1 160 ? 39.389 18.768 -37.573 1.00 46.03 160 TRP A CA 1
ATOM 1308 C C . TRP A 1 160 ? 40.303 19.990 -37.426 1.00 46.03 160 TRP A C 1
ATOM 1310 O O . TRP A 1 160 ? 40.048 21.021 -38.047 1.00 46.03 160 TRP A O 1
ATOM 1320 N N . SER A 1 161 ? 41.387 19.871 -36.657 1.00 58.62 161 SER A N 1
ATOM 1321 C CA . SER A 1 161 ? 42.454 20.873 -36.590 1.00 58.62 161 SER A CA 1
ATOM 1322 C C . SER A 1 161 ? 43.112 21.053 -37.961 1.00 58.62 161 SER A C 1
ATOM 1324 O O . SER A 1 161 ? 43.182 22.165 -38.472 1.00 58.62 161 SER A O 1
ATOM 1326 N N . GLU A 1 162 ? 43.537 19.965 -38.600 1.00 54.25 162 GLU A N 1
ATOM 1327 C CA . GLU A 1 162 ? 44.219 19.982 -39.898 1.00 54.25 162 GLU A CA 1
ATOM 1328 C C . GLU A 1 162 ? 43.335 20.543 -41.026 1.00 54.25 162 GLU A C 1
ATOM 1330 O O . GLU A 1 162 ? 43.793 21.376 -41.809 1.00 54.25 162 GLU A O 1
ATOM 1335 N N . ILE A 1 163 ? 42.039 20.207 -41.045 1.00 55.03 163 ILE A N 1
ATOM 1336 C CA . ILE A 1 163 ? 41.061 20.838 -41.945 1.00 55.03 163 ILE A CA 1
ATOM 1337 C C . ILE A 1 163 ? 40.905 22.329 -41.632 1.00 55.03 163 ILE A C 1
ATOM 1339 O O . ILE A 1 163 ? 40.866 23.135 -42.561 1.00 55.03 163 ILE A O 1
ATOM 1343 N N . SER A 1 164 ? 40.840 22.727 -40.359 1.00 54.38 164 SER A N 1
ATOM 1344 C CA . SER A 1 164 ? 40.725 24.141 -39.984 1.00 54.38 164 SER A CA 1
ATOM 1345 C C . SER A 1 164 ? 41.943 24.961 -40.422 1.00 54.38 164 SER A C 1
ATOM 1347 O O . SER A 1 164 ? 41.771 26.104 -40.840 1.00 54.38 164 SER A O 1
ATOM 1349 N N . TYR A 1 165 ? 43.154 24.398 -40.358 1.00 51.41 165 TYR A N 1
ATOM 1350 C CA . TYR A 1 165 ? 44.381 25.065 -40.804 1.00 51.41 165 TYR A CA 1
ATOM 1351 C C . TYR A 1 165 ? 44.505 25.113 -42.337 1.00 51.41 165 TYR A C 1
ATOM 1353 O O . TYR A 1 165 ? 44.912 26.142 -42.870 1.00 51.41 165 TYR A O 1
ATOM 1361 N N . ASN A 1 166 ? 44.102 24.058 -43.057 1.00 53.94 166 ASN A N 1
ATOM 1362 C CA . ASN A 1 166 ? 44.171 24.024 -44.527 1.00 53.94 166 ASN A CA 1
ATOM 1363 C C . ASN A 1 166 ? 43.013 24.748 -45.231 1.00 53.94 166 ASN A C 1
ATOM 1365 O O . ASN A 1 166 ? 43.181 25.216 -46.353 1.00 53.94 166 ASN A O 1
ATOM 1369 N N . THR A 1 167 ? 41.844 24.868 -44.596 1.00 46.03 167 THR A N 1
ATOM 1370 C CA . THR A 1 167 ? 40.668 25.537 -45.193 1.00 46.03 167 THR A CA 1
ATOM 1371 C C . THR A 1 167 ? 40.700 27.055 -44.980 1.00 46.03 167 THR A C 1
ATOM 1373 O O . THR A 1 167 ? 40.087 27.798 -45.739 1.00 46.03 167 THR A O 1
ATOM 1376 N N . PHE A 1 168 ? 41.466 27.536 -43.994 1.00 48.03 168 PHE A N 1
ATOM 1377 C CA . PHE A 1 168 ? 41.672 28.962 -43.710 1.00 48.03 168 PHE A CA 1
ATOM 1378 C C . PHE A 1 168 ? 43.148 29.373 -43.827 1.00 48.03 168 PHE A C 1
ATOM 1380 O O . PHE A 1 168 ? 43.632 30.227 -43.081 1.00 48.03 168 PHE A O 1
ATOM 1387 N N . GLY A 1 169 ? 43.869 28.797 -44.794 1.00 48.16 169 GLY A N 1
ATOM 1388 C CA . GLY A 1 169 ? 45.176 29.277 -45.251 1.00 48.16 169 GLY A CA 1
ATOM 1389 C C . GLY A 1 169 ? 45.059 30.631 -45.958 1.00 48.16 169 GLY A C 1
ATOM 1390 O O . GLY A 1 169 ? 45.257 30.738 -47.162 1.00 48.16 169 GLY A O 1
ATOM 1391 N N . GLY A 1 170 ? 44.683 31.662 -45.210 1.00 48.31 170 GLY A N 1
ATOM 1392 C CA . GLY A 1 170 ? 44.462 33.002 -45.721 1.00 48.31 170 GLY A CA 1
ATOM 1393 C C . GLY A 1 170 ? 43.649 33.822 -44.738 1.00 48.31 170 GLY A C 1
ATOM 1394 O O . GLY A 1 170 ? 42.491 34.095 -45.008 1.00 48.31 170 GLY A O 1
ATOM 1395 N N . LEU A 1 171 ? 44.232 34.142 -43.582 1.00 38.41 171 LEU A N 1
ATOM 1396 C CA . LEU A 1 171 ? 44.096 35.421 -42.874 1.00 38.41 171 LEU A CA 1
ATOM 1397 C C . LEU A 1 171 ? 44.920 35.325 -41.584 1.00 38.41 171 LEU A C 1
ATOM 1399 O O . LEU A 1 171 ? 44.549 34.685 -40.602 1.00 38.41 171 LEU A O 1
ATOM 1403 N N . THR A 1 172 ? 46.090 35.954 -41.623 1.00 45.34 172 THR A N 1
ATOM 1404 C CA . THR A 1 172 ? 46.972 36.168 -40.477 1.00 45.34 172 THR A CA 1
ATOM 1405 C C . THR A 1 172 ? 46.248 36.944 -39.382 1.00 45.34 172 THR A C 1
ATOM 1407 O O . THR A 1 172 ? 45.655 37.990 -39.657 1.00 45.34 172 THR A O 1
ATOM 1410 N N . ARG A 1 173 ? 46.363 36.500 -38.128 1.00 36.62 173 ARG A N 1
ATOM 1411 C CA . ARG A 1 173 ? 46.046 37.345 -36.972 1.00 36.62 173 ARG A CA 1
ATOM 1412 C C . ARG A 1 173 ? 47.244 38.267 -36.711 1.00 36.62 173 ARG A C 1
ATOM 1414 O O . ARG A 1 173 ? 48.304 37.792 -36.316 1.00 36.62 173 ARG A O 1
ATOM 1421 N N . LEU A 1 174 ? 47.079 39.556 -37.009 1.00 34.00 174 LEU A N 1
ATOM 1422 C CA . LEU A 1 174 ? 47.894 40.645 -36.450 1.00 34.00 174 LEU A CA 1
ATOM 1423 C C . LEU A 1 174 ? 47.572 40.803 -34.941 1.00 34.00 174 LEU A C 1
ATOM 1425 O O . LEU A 1 174 ? 46.527 40.300 -34.519 1.00 34.00 174 LEU A O 1
ATOM 1429 N N . PRO A 1 175 ? 48.490 41.407 -34.159 1.00 51.88 175 PRO A N 1
ATOM 1430 C CA . PRO A 1 175 ? 48.939 40.937 -32.841 1.00 51.88 175 PRO A CA 1
ATOM 1431 C C . PRO A 1 175 ? 47.878 40.911 -31.738 1.00 51.88 175 PRO A C 1
ATOM 1433 O O . PRO A 1 175 ? 47.006 41.808 -31.714 1.00 51.88 175 PRO A O 1
#